Protein AF-A0A0A3TSD3-F1 (afdb_monomer_lite)

pLDDT: mean 72.82, std 12.18, range [47.44, 90.5]

Radius of gyration: 17.39 Å; chains: 1; bounding box: 30×17×53 Å

Foldseek 3Di:
DWDWQWADAPRDIDIHTPVNLCVVCVVVVHDSVVVSVVSCVVRVPHPDPVVVVVVVVVVVVVVVD

Structure (mmCIF, N/CA/C/O backbone):
data_AF-A0A0A3TSD3-F1
#
_entry.id   AF-A0A0A3TSD3-F1
#
loop_
_atom_site.group_PDB
_atom_site.id
_atom_site.type_symbol
_atom_site.label_atom_id
_atom_site.label_alt_id
_atom_site.label_comp_id
_atom_site.label_asym_id
_atom_site.label_entity_id
_atom_site.label_seq_id
_atom_site.pdbx_PDB_ins_code
_atom_site.Cartn_x
_atom_site.Cartn_y
_atom_site.Cartn_z
_atom_site.occupancy
_atom_site.B_iso_or_equiv
_atom_site.auth_seq_id
_atom_site.auth_comp_id
_atom_site.auth_asym_id
_atom_site.auth_atom_id
_atom_site.pdbx_PDB_model_num
ATOM 1 N N . MET A 1 1 ? 12.966 0.479 15.219 1.00 49.09 1 MET A N 1
ATOM 2 C CA . MET A 1 1 ? 13.320 1.122 13.934 1.00 49.09 1 MET A CA 1
ATOM 3 C C . MET A 1 1 ? 12.012 1.461 13.240 1.00 49.09 1 MET A C 1
ATOM 5 O O . MET A 1 1 ? 11.167 0.580 13.194 1.00 49.09 1 MET A O 1
ATOM 9 N N . LYS A 1 2 ? 11.796 2.707 12.805 1.00 53.69 2 LYS A N 1
ATOM 10 C CA . LYS A 1 2 ? 10.592 3.069 12.037 1.00 53.69 2 LYS A CA 1
ATOM 11 C C . LYS A 1 2 ? 10.785 2.545 10.615 1.00 53.69 2 LYS A C 1
ATOM 13 O O . LYS A 1 2 ? 11.785 2.891 9.995 1.00 53.69 2 LYS A O 1
ATOM 18 N N . GLN A 1 3 ? 9.908 1.667 10.142 1.00 63.16 3 GLN A N 1
ATOM 19 C CA . GLN A 1 3 ? 9.954 1.175 8.769 1.00 63.16 3 GLN A CA 1
ATOM 20 C C . GLN A 1 3 ? 8.973 1.995 7.942 1.00 63.16 3 GLN A C 1
ATOM 22 O O . GLN A 1 3 ? 7.764 1.874 8.100 1.00 63.16 3 GLN A O 1
ATOM 27 N N . GLU A 1 4 ? 9.492 2.830 7.057 1.00 71.12 4 GLU A N 1
ATOM 28 C CA . GLU A 1 4 ? 8.671 3.601 6.127 1.00 71.12 4 GLU A CA 1
ATOM 29 C C . GLU A 1 4 ? 8.289 2.718 4.936 1.00 71.12 4 GLU A C 1
ATOM 31 O O . GLU A 1 4 ? 9.115 1.959 4.420 1.00 71.12 4 GLU A O 1
ATOM 36 N N . MET A 1 5 ? 7.026 2.783 4.512 1.00 75.00 5 MET A N 1
ATOM 37 C CA . MET A 1 5 ? 6.574 2.104 3.304 1.00 75.00 5 MET A CA 1
ATOM 38 C C . MET A 1 5 ? 6.666 3.073 2.130 1.00 75.00 5 MET A C 1
ATOM 40 O O . MET A 1 5 ? 6.000 4.105 2.116 1.00 75.00 5 MET A O 1
ATOM 44 N N . ILE A 1 6 ? 7.479 2.724 1.137 1.00 76.62 6 ILE A N 1
ATOM 45 C CA . ILE A 1 6 ? 7.626 3.504 -0.091 1.00 76.62 6 ILE A CA 1
ATOM 46 C C . ILE A 1 6 ? 6.745 2.865 -1.161 1.00 76.62 6 ILE A C 1
ATOM 48 O O . ILE A 1 6 ? 6.894 1.683 -1.475 1.00 76.62 6 ILE A O 1
ATOM 52 N N . ILE A 1 7 ? 5.815 3.650 -1.697 1.00 75.25 7 ILE A N 1
ATOM 53 C CA . ILE A 1 7 ? 4.939 3.264 -2.799 1.00 75.25 7 ILE A CA 1
ATOM 54 C C . ILE A 1 7 ? 5.340 4.110 -4.000 1.00 75.25 7 ILE A C 1
ATOM 56 O O . ILE A 1 7 ? 5.234 5.333 -3.951 1.00 75.25 7 ILE A O 1
ATOM 60 N N . SER A 1 8 ? 5.784 3.459 -5.071 1.00 73.44 8 SER A N 1
ATOM 61 C CA . SER A 1 8 ? 6.138 4.123 -6.324 1.00 73.44 8 SER A CA 1
ATOM 62 C C . SER A 1 8 ? 5.322 3.532 -7.464 1.00 73.44 8 SER A C 1
ATOM 64 O O . SER A 1 8 ? 5.238 2.308 -7.584 1.00 73.44 8 SER A O 1
ATOM 66 N N . LYS A 1 9 ? 4.705 4.399 -8.270 1.00 74.25 9 LYS A N 1
ATOM 67 C CA . LYS A 1 9 ? 3.935 4.021 -9.457 1.00 74.25 9 LYS A CA 1
ATOM 68 C C . LYS A 1 9 ? 3.891 5.183 -10.447 1.00 74.25 9 LYS A C 1
ATOM 70 O O . LYS A 1 9 ? 3.662 6.313 -10.030 1.00 74.25 9 LYS A O 1
ATOM 75 N N . ASP A 1 10 ? 4.095 4.904 -11.735 1.00 73.56 10 ASP A N 1
ATOM 76 C CA . ASP A 1 10 ? 3.953 5.885 -12.829 1.00 73.56 10 ASP A CA 1
ATOM 77 C C . ASP A 1 10 ? 4.809 7.162 -12.638 1.00 73.56 10 ASP A C 1
ATOM 79 O O . ASP A 1 10 ? 4.452 8.255 -13.069 1.00 73.56 10 ASP A O 1
ATOM 83 N N . GLY A 1 11 ? 5.967 7.033 -11.976 1.00 71.19 11 GLY A N 1
ATOM 84 C CA . GLY A 1 11 ? 6.871 8.150 -11.674 1.00 71.19 11 GLY A CA 1
ATOM 85 C C . GLY A 1 11 ? 6.510 8.964 -10.426 1.00 71.19 11 GLY A C 1
ATOM 86 O O . GLY A 1 11 ? 7.301 9.808 -10.007 1.00 71.19 11 GLY A O 1
ATOM 87 N N . GLU A 1 12 ? 5.379 8.679 -9.780 1.00 69.62 12 GLU A N 1
ATOM 88 C CA . GLU A 1 12 ? 5.002 9.265 -8.496 1.00 69.62 12 GLU A CA 1
ATOM 89 C C . GLU A 1 12 ? 5.473 8.379 -7.341 1.00 69.62 12 GLU A C 1
ATOM 91 O O . GLU A 1 12 ? 5.370 7.152 -7.384 1.00 69.62 12 GLU A O 1
ATOM 96 N N . THR A 1 13 ? 6.019 9.002 -6.293 1.00 77.44 13 THR A N 1
ATOM 97 C CA . THR A 1 13 ? 6.459 8.305 -5.080 1.00 77.44 13 THR A CA 1
ATOM 98 C C . THR A 1 13 ? 5.774 8.895 -3.862 1.00 77.44 13 THR A C 1
ATOM 100 O O . THR A 1 13 ? 5.859 10.093 -3.603 1.00 77.44 13 THR A O 1
ATOM 103 N N . MET A 1 14 ? 5.130 8.028 -3.089 1.00 78.75 14 MET A N 1
ATOM 104 C CA . MET A 1 14 ? 4.538 8.347 -1.801 1.00 78.75 14 MET A CA 1
ATOM 105 C C . MET A 1 14 ? 5.283 7.597 -0.701 1.00 78.75 14 MET A C 1
ATOM 107 O O . MET A 1 14 ? 5.459 6.379 -0.763 1.00 78.75 14 MET A O 1
ATOM 111 N N . ILE A 1 15 ? 5.693 8.333 0.330 1.00 81.12 15 ILE A N 1
ATOM 112 C CA . ILE A 1 15 ? 6.267 7.766 1.548 1.00 81.12 15 ILE A CA 1
ATOM 113 C C . ILE A 1 15 ? 5.157 7.708 2.591 1.00 81.12 15 ILE A C 1
ATOM 115 O O . ILE A 1 15 ? 4.607 8.732 2.996 1.00 81.12 15 ILE A O 1
ATOM 119 N N . VAL A 1 16 ? 4.818 6.498 3.017 1.00 79.94 16 VAL A N 1
ATOM 120 C CA . VAL A 1 16 ? 3.818 6.246 4.050 1.00 79.94 16 VAL A CA 1
ATOM 121 C C . VAL A 1 16 ? 4.541 5.926 5.351 1.00 79.94 16 VAL A C 1
ATOM 123 O O . VAL A 1 16 ? 5.312 4.966 5.441 1.00 79.94 16 VAL A O 1
ATOM 126 N N . SER A 1 17 ? 4.286 6.741 6.374 1.00 84.00 17 SER A N 1
ATOM 127 C CA . SER A 1 17 ? 4.834 6.527 7.710 1.00 84.00 17 SER A CA 1
ATOM 128 C C . SER A 1 17 ? 4.197 5.310 8.384 1.00 84.00 17 SER A C 1
ATOM 130 O O . SER A 1 17 ? 3.031 4.981 8.154 1.00 84.00 17 SER A O 1
ATOM 132 N N . ASP A 1 18 ? 4.951 4.674 9.280 1.00 82.31 18 ASP A N 1
ATOM 133 C CA . ASP A 1 18 ? 4.469 3.532 10.065 1.00 82.31 18 ASP A CA 1
ATOM 134 C C . ASP A 1 18 ? 3.204 3.865 10.871 1.00 82.31 18 ASP A C 1
ATOM 136 O O . ASP A 1 18 ? 2.276 3.067 10.961 1.00 82.31 18 ASP A O 1
ATOM 140 N N . GLU A 1 19 ? 3.138 5.081 11.416 1.00 84.56 19 GLU A N 1
ATOM 141 C CA . GLU A 1 19 ? 1.982 5.550 12.180 1.00 84.56 19 GLU A CA 1
ATOM 142 C C . GLU A 1 19 ? 0.716 5.601 11.317 1.00 84.56 19 GLU A C 1
ATOM 144 O O . GLU A 1 19 ? -0.349 5.147 11.742 1.00 84.56 19 GLU A O 1
ATOM 149 N N . ASN A 1 20 ? 0.830 6.107 10.087 1.00 84.44 20 ASN A N 1
ATOM 150 C CA . ASN A 1 20 ? -0.291 6.149 9.155 1.00 84.44 20 ASN A CA 1
ATOM 151 C C . ASN A 1 20 ? -0.706 4.735 8.753 1.00 84.44 20 ASN A C 1
ATOM 153 O O . ASN A 1 20 ? -1.896 4.443 8.674 1.00 84.44 20 ASN A O 1
ATOM 157 N N . LEU A 1 21 ? 0.262 3.841 8.565 1.00 83.81 21 LEU A N 1
ATOM 158 C CA . LEU A 1 21 ? 0.008 2.458 8.191 1.00 83.81 21 LEU A CA 1
ATOM 159 C C . LEU A 1 21 ? -0.733 1.696 9.302 1.00 83.81 21 LEU A C 1
ATOM 161 O O . LEU A 1 21 ? -1.691 0.983 9.016 1.00 83.81 21 LEU A O 1
ATOM 165 N N . ILE A 1 22 ? -0.366 1.914 10.568 1.00 87.12 22 ILE A N 1
ATOM 166 C CA . ILE A 1 22 ? -1.059 1.348 11.737 1.00 87.12 22 ILE A CA 1
ATOM 167 C C . ILE A 1 22 ? -2.485 1.896 11.852 1.00 87.12 22 ILE A C 1
ATOM 169 O O . ILE A 1 22 ? -3.421 1.122 12.046 1.00 87.12 22 ILE A O 1
ATOM 173 N N . LYS A 1 23 ? -2.672 3.214 11.700 1.00 87.19 23 LYS A N 1
ATOM 174 C CA . LYS A 1 23 ? -4.005 3.838 11.754 1.00 87.19 23 LYS A CA 1
ATOM 175 C C . LYS A 1 23 ? -4.917 3.313 10.646 1.00 87.19 23 LYS A C 1
ATOM 177 O O . LYS A 1 23 ? -6.061 2.964 10.914 1.00 87.19 23 LYS A O 1
ATOM 182 N N . VAL A 1 24 ? -4.409 3.214 9.417 1.00 84.50 24 VAL A N 1
ATOM 183 C CA . VAL A 1 24 ? -5.169 2.693 8.271 1.00 84.50 24 VAL A CA 1
ATOM 184 C C . VAL A 1 24 ? -5.480 1.208 8.449 1.00 84.50 24 VAL A C 1
ATOM 186 O O . VAL A 1 24 ? -6.611 0.797 8.210 1.00 84.50 24 VAL A O 1
ATOM 189 N N . ALA A 1 25 ? -4.525 0.410 8.931 1.00 84.81 25 ALA A N 1
ATOM 190 C CA . ALA A 1 25 ? -4.752 -1.000 9.229 1.00 84.81 25 ALA A CA 1
ATOM 191 C C . ALA A 1 25 ? -5.862 -1.187 10.281 1.00 84.81 25 ALA A C 1
ATOM 193 O O . ALA A 1 25 ? -6.774 -1.983 10.071 1.00 84.81 25 ALA A O 1
ATOM 194 N N . ALA A 1 26 ? -5.850 -0.382 11.351 1.00 88.50 26 ALA A N 1
ATOM 195 C CA . ALA A 1 26 ? -6.887 -0.399 12.381 1.00 88.50 26 ALA A CA 1
ATOM 196 C C . ALA A 1 26 ? -8.270 0.010 11.844 1.00 88.50 26 ALA A C 1
ATOM 198 O O . ALA A 1 26 ? -9.261 -0.644 12.162 1.00 88.50 26 ALA A O 1
ATOM 199 N N . LEU A 1 27 ? -8.343 1.046 10.999 1.00 88.06 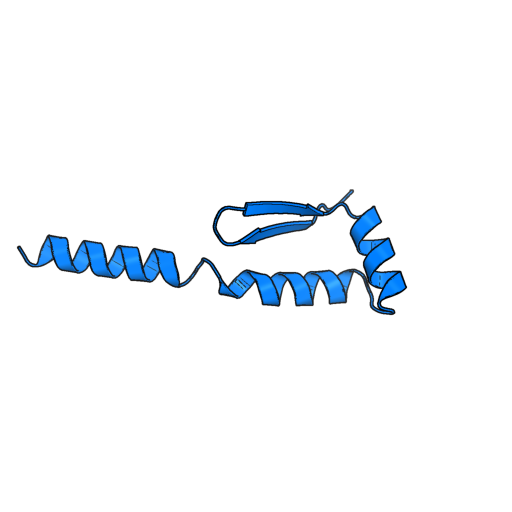27 LEU A N 1
ATOM 200 C CA . LEU A 1 27 ? -9.594 1.478 10.360 1.00 88.06 27 LEU A CA 1
ATOM 201 C C . LEU A 1 27 ? -10.178 0.411 9.426 1.00 88.06 27 LEU A C 1
ATOM 203 O O . LEU A 1 27 ? -11.394 0.274 9.329 1.00 88.06 27 LEU A O 1
ATOM 207 N N . LEU A 1 28 ? -9.315 -0.343 8.747 1.00 85.19 28 LEU A N 1
ATOM 208 C CA . LEU A 1 28 ? -9.699 -1.426 7.842 1.00 85.19 28 LEU A CA 1
ATOM 209 C C . LEU A 1 28 ? -9.922 -2.767 8.564 1.00 85.19 28 LEU A C 1
ATOM 211 O O . LEU A 1 28 ? -10.350 -3.727 7.929 1.00 85.19 28 LEU A O 1
ATOM 215 N N . GLY A 1 29 ? -9.622 -2.856 9.865 1.00 90.50 29 GLY A N 1
ATOM 216 C CA . GLY A 1 29 ? -9.712 -4.100 10.634 1.00 90.50 29 GLY A CA 1
ATOM 217 C C . GLY A 1 29 ? -8.698 -5.171 10.212 1.00 90.50 29 GLY A C 1
ATOM 218 O O . GLY A 1 29 ? -8.945 -6.359 10.408 1.00 90.50 29 GLY A O 1
ATOM 219 N N . VAL A 1 30 ? -7.569 -4.772 9.620 1.00 90.25 30 VAL A N 1
ATOM 220 C CA . VAL A 1 30 ? -6.495 -5.673 9.166 1.00 90.25 30 VAL A CA 1
ATOM 221 C C . VAL A 1 30 ? -5.212 -5.435 9.957 1.00 90.25 30 VAL A C 1
ATOM 223 O O . VAL A 1 30 ? -5.067 -4.437 10.660 1.00 90.25 30 VAL A O 1
ATOM 226 N N . THR A 1 31 ? -4.237 -6.337 9.834 1.00 87.06 31 THR A N 1
ATOM 227 C CA . THR A 1 31 ? -2.908 -6.102 10.409 1.00 87.06 31 THR A CA 1
ATOM 228 C C . THR A 1 31 ? -2.070 -5.196 9.493 1.00 87.06 31 THR A C 1
ATOM 230 O O . THR A 1 31 ? -2.217 -5.243 8.264 1.00 87.06 31 THR A O 1
ATOM 233 N N . PRO A 1 32 ? -1.143 -4.394 10.051 1.00 83.62 32 PRO A N 1
ATOM 234 C CA . PRO A 1 32 ? -0.204 -3.596 9.258 1.00 83.62 32 PRO A CA 1
ATOM 235 C C . PRO A 1 32 ? 0.603 -4.438 8.258 1.00 83.62 32 PRO A C 1
ATOM 237 O O . PRO A 1 32 ? 0.887 -3.997 7.146 1.00 83.62 32 PRO A O 1
ATOM 240 N N . GLU A 1 33 ? 0.936 -5.677 8.623 1.00 84.25 33 GLU A N 1
ATOM 241 C CA . GLU A 1 33 ? 1.651 -6.623 7.762 1.00 84.25 33 GLU A CA 1
ATOM 242 C C . GLU A 1 33 ? 0.815 -7.051 6.551 1.00 84.25 33 GLU A C 1
ATOM 244 O O . GLU A 1 33 ? 1.302 -7.017 5.418 1.00 84.25 33 GLU A O 1
ATOM 249 N N . SER A 1 34 ? -0.462 -7.392 6.759 1.00 83.88 34 SER A N 1
ATOM 250 C CA . SER A 1 34 ? -1.385 -7.725 5.670 1.00 83.88 34 SER A CA 1
ATOM 251 C C . SER A 1 34 ? -1.601 -6.538 4.732 1.00 83.88 34 SER A C 1
ATOM 253 O O . SER A 1 34 ? -1.622 -6.713 3.510 1.00 83.88 34 SER A O 1
ATOM 255 N N . LEU A 1 35 ? -1.693 -5.323 5.284 1.00 83.25 35 LEU A N 1
ATOM 256 C CA . LEU A 1 35 ? -1.808 -4.092 4.504 1.00 83.25 35 LEU A CA 1
ATOM 257 C C . LEU A 1 35 ? -0.559 -3.851 3.645 1.00 83.25 35 LEU A C 1
ATOM 259 O O . LEU A 1 35 ? -0.685 -3.604 2.446 1.00 83.25 35 LEU A O 1
ATOM 263 N N . ARG A 1 36 ? 0.644 -3.994 4.219 1.00 80.19 36 ARG A N 1
ATOM 264 C CA . ARG A 1 36 ? 1.921 -3.894 3.488 1.00 80.19 36 ARG A CA 1
ATOM 265 C C . ARG A 1 36 ? 2.029 -4.920 2.372 1.00 80.19 36 ARG A C 1
ATOM 267 O O . ARG A 1 36 ? 2.382 -4.557 1.256 1.00 80.19 36 ARG A O 1
ATOM 274 N N . SER A 1 37 ? 1.711 -6.182 2.654 1.00 80.56 37 SER A N 1
ATOM 275 C CA . SER A 1 37 ? 1.761 -7.263 1.665 1.00 80.56 37 SER A CA 1
ATOM 276 C C . SER A 1 37 ? 0.808 -7.005 0.498 1.00 80.56 37 SER A C 1
ATOM 278 O O . SER A 1 37 ? 1.208 -7.096 -0.661 1.00 80.56 37 SER A O 1
ATOM 280 N N . THR A 1 38 ? -0.433 -6.613 0.792 1.00 80.56 38 THR A N 1
ATOM 281 C CA . THR A 1 38 ? -1.447 -6.309 -0.229 1.00 80.56 38 THR A CA 1
ATOM 282 C C . THR A 1 38 ? -1.036 -5.102 -1.064 1.00 80.56 38 THR A C 1
ATOM 284 O O . THR A 1 38 ? -1.067 -5.147 -2.289 1.00 80.56 38 THR A O 1
ATOM 287 N N . THR A 1 39 ? -0.571 -4.040 -0.410 1.00 75.75 39 THR A N 1
ATOM 288 C CA . THR A 1 39 ? -0.109 -2.815 -1.070 1.00 75.75 39 THR A CA 1
ATOM 289 C C . THR A 1 39 ? 1.101 -3.117 -1.958 1.00 75.75 39 THR A C 1
ATOM 291 O O . THR A 1 39 ? 1.105 -2.788 -3.140 1.00 75.75 39 THR A O 1
ATOM 294 N N . ALA A 1 40 ? 2.093 -3.855 -1.459 1.00 71.25 40 ALA A N 1
ATOM 295 C CA . ALA A 1 40 ? 3.235 -4.284 -2.259 1.00 71.25 40 ALA A CA 1
ATOM 296 C C . AL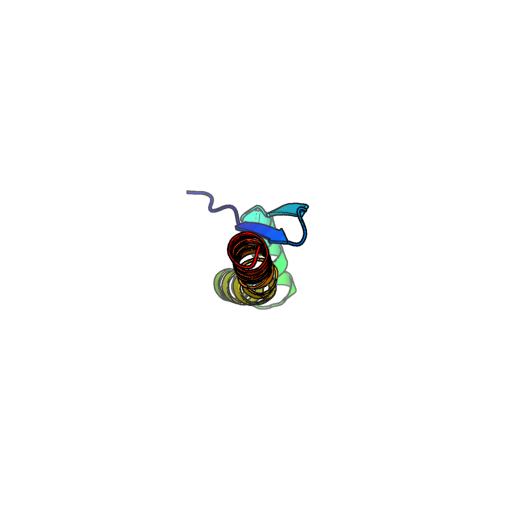A A 1 40 ? 2.821 -5.129 -3.473 1.00 71.25 40 ALA A C 1
ATOM 298 O O . ALA A 1 40 ? 3.433 -4.988 -4.523 1.00 71.25 40 ALA A O 1
ATOM 299 N N . GLN A 1 41 ? 1.792 -5.976 -3.368 1.00 72.44 41 GLN A N 1
ATOM 300 C CA . GLN A 1 41 ? 1.257 -6.743 -4.501 1.00 72.44 41 GLN A CA 1
ATOM 301 C C . GLN A 1 41 ? 0.534 -5.859 -5.529 1.00 72.44 41 GLN A C 1
ATOM 303 O O . GLN A 1 41 ? 0.746 -6.025 -6.731 1.00 72.44 41 GLN A O 1
ATOM 308 N N . LEU A 1 42 ? -0.262 -4.889 -5.068 1.00 69.12 42 LEU A N 1
ATOM 309 C CA . LEU A 1 42 ? -0.958 -3.925 -5.928 1.00 69.12 42 LEU A CA 1
ATOM 310 C C . LEU A 1 42 ? 0.026 -3.071 -6.740 1.00 69.12 42 LEU A C 1
ATOM 312 O O . LEU A 1 42 ? -0.197 -2.824 -7.924 1.00 69.12 42 LEU A O 1
ATOM 316 N N . PHE A 1 43 ? 1.135 -2.660 -6.122 1.00 66.06 43 PHE A N 1
ATOM 317 C CA . PHE A 1 43 ? 2.131 -1.785 -6.743 1.00 66.06 43 PHE A CA 1
ATOM 318 C C . PHE A 1 43 ? 3.321 -2.532 -7.379 1.00 66.06 43 PHE A C 1
ATOM 320 O O . PHE A 1 43 ? 4.022 -1.958 -8.205 1.00 66.06 43 PHE A O 1
ATOM 327 N N . LYS A 1 44 ? 3.508 -3.838 -7.120 1.00 61.97 44 LYS A N 1
ATOM 328 C CA . LYS A 1 44 ? 4.515 -4.680 -7.813 1.00 61.97 44 LYS A CA 1
ATOM 329 C C . LYS A 1 44 ? 4.260 -4.859 -9.311 1.00 61.97 44 LYS A C 1
ATOM 331 O O . LYS A 1 44 ? 5.143 -5.341 -10.015 1.00 61.97 44 LYS A O 1
ATOM 336 N N . SER A 1 45 ? 3.071 -4.506 -9.789 1.00 48.84 45 SER A N 1
ATOM 337 C CA . SER A 1 45 ? 2.597 -4.870 -11.127 1.00 48.84 45 SER A CA 1
ATOM 338 C C . SER A 1 45 ? 2.669 -3.735 -12.157 1.00 48.84 45 SER A C 1
ATOM 340 O O . SER A 1 45 ? 2.283 -3.957 -13.299 1.00 48.84 45 SER A O 1
ATOM 342 N N . ALA A 1 46 ? 3.149 -2.538 -11.796 1.00 50.84 46 ALA A N 1
ATOM 343 C CA . ALA A 1 46 ? 3.117 -1.387 -12.707 1.00 50.84 46 ALA A CA 1
ATOM 344 C C . ALA A 1 46 ? 4.414 -1.175 -13.518 1.00 50.84 46 ALA A C 1
ATOM 346 O O . ALA A 1 46 ? 4.334 -0.939 -14.719 1.00 50.84 46 ALA A O 1
ATOM 347 N N . ASP A 1 47 ? 5.605 -1.336 -12.927 1.00 51.16 47 ASP A N 1
ATOM 348 C CA . ASP A 1 47 ? 6.823 -0.768 -13.545 1.00 51.16 47 ASP A CA 1
ATOM 349 C C . ASP A 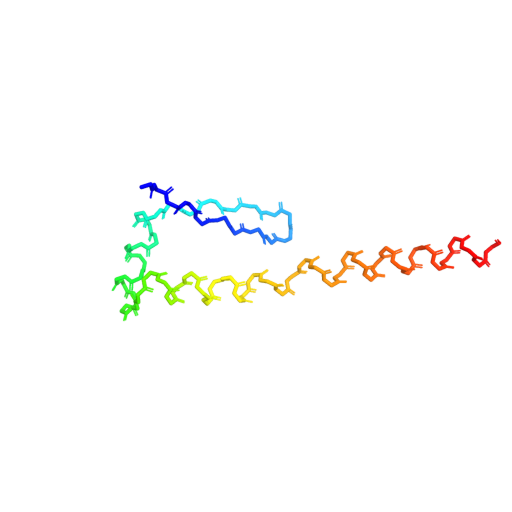1 47 ? 7.914 -1.766 -13.975 1.00 51.16 47 ASP A C 1
ATOM 351 O O . ASP A 1 47 ? 8.792 -1.422 -14.767 1.00 51.16 47 ASP A O 1
ATOM 355 N N . ALA A 1 48 ? 7.883 -3.024 -13.528 1.00 48.06 48 ALA A N 1
ATOM 356 C CA . ALA A 1 48 ? 8.990 -3.948 -13.813 1.00 48.06 48 ALA A CA 1
ATOM 357 C C . ALA A 1 48 ? 8.928 -4.596 -15.213 1.00 48.06 48 ALA A C 1
ATOM 359 O O . ALA A 1 48 ? 9.967 -4.906 -15.797 1.00 48.06 48 ALA A O 1
ATOM 360 N N . VAL A 1 49 ? 7.729 -4.800 -15.767 1.00 47.44 49 VAL A N 1
ATOM 361 C CA . VAL A 1 49 ? 7.549 -5.497 -17.058 1.00 47.44 49 VAL A CA 1
ATOM 362 C C . VAL A 1 49 ? 7.595 -4.512 -18.234 1.00 47.44 49 VAL A C 1
ATOM 364 O O . VAL A 1 49 ? 8.251 -4.773 -19.239 1.00 47.44 49 VAL A O 1
ATOM 367 N N . SER A 1 50 ? 7.008 -3.322 -18.075 1.00 57.22 50 SER A N 1
ATOM 368 C CA . SER A 1 50 ? 6.901 -2.306 -19.133 1.00 57.22 50 SER A CA 1
ATOM 369 C C . SER A 1 50 ? 8.260 -1.764 -19.602 1.00 57.22 50 SER A C 1
ATOM 371 O O . SER A 1 50 ? 8.549 -1.756 -20.799 1.00 57.22 50 SER A O 1
ATOM 373 N N . LEU A 1 51 ? 9.143 -1.370 -18.677 1.00 54.22 51 LEU A N 1
ATOM 374 C CA . LEU A 1 51 ? 10.438 -0.772 -19.030 1.00 54.22 51 LEU A CA 1
ATOM 375 C C . LEU A 1 51 ? 11.423 -1.793 -19.608 1.00 54.22 51 LEU A C 1
ATOM 377 O O . LEU A 1 51 ? 12.150 -1.484 -20.553 1.00 54.22 51 LEU A O 1
ATOM 381 N N . ALA A 1 52 ? 11.437 -3.015 -19.072 1.00 58.22 52 ALA A N 1
ATOM 382 C CA . ALA A 1 52 ? 12.307 -4.080 -19.561 1.00 58.22 52 ALA A CA 1
ATOM 383 C C . ALA A 1 52 ? 11.906 -4.530 -20.975 1.00 58.22 52 ALA A C 1
ATOM 385 O O . ALA A 1 52 ? 12.777 -4.722 -21.829 1.00 58.22 52 ALA A O 1
ATOM 386 N N . ASP A 1 53 ? 10.605 -4.650 -21.252 1.00 60.66 53 ASP A N 1
ATOM 387 C CA . ASP A 1 53 ? 10.118 -5.014 -22.582 1.00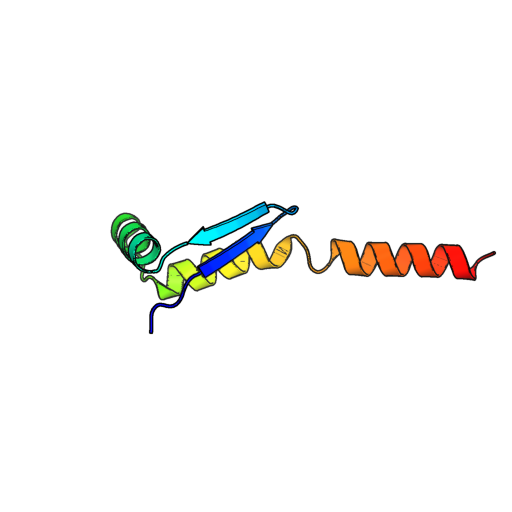 60.66 53 ASP A CA 1
ATOM 388 C C . ASP A 1 53 ? 10.222 -3.852 -23.581 1.00 60.66 53 ASP A C 1
ATOM 390 O O . ASP A 1 53 ? 10.617 -4.070 -24.731 1.00 60.66 53 ASP A O 1
ATOM 394 N N . ALA A 1 54 ? 10.011 -2.605 -23.143 1.00 61.25 54 ALA A N 1
ATOM 395 C CA . ALA A 1 54 ? 10.289 -1.418 -23.953 1.00 61.25 54 ALA A CA 1
ATOM 396 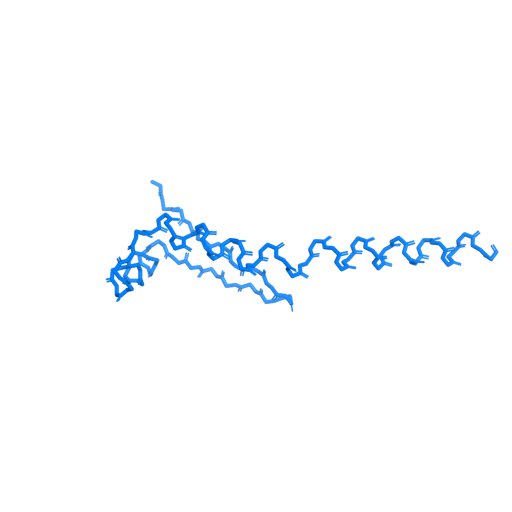C C . ALA A 1 54 ? 11.781 -1.314 -24.325 1.00 61.25 54 ALA A C 1
ATOM 398 O O . ALA A 1 54 ? 12.120 -1.033 -25.480 1.00 61.25 54 ALA A O 1
ATOM 399 N N . LEU A 1 55 ? 12.685 -1.611 -23.384 1.00 70.50 55 LEU A N 1
ATOM 400 C CA . LEU A 1 55 ? 14.128 -1.619 -23.621 1.00 70.50 55 LEU A CA 1
ATOM 401 C C . LEU A 1 55 ? 14.543 -2.747 -24.577 1.00 70.50 55 LEU A C 1
ATOM 403 O O . LEU A 1 55 ? 15.289 -2.497 -25.525 1.00 70.50 55 LEU A O 1
ATOM 407 N N . LYS A 1 56 ? 14.022 -3.969 -24.394 1.00 75.38 56 LYS A N 1
ATOM 408 C CA . LYS A 1 56 ? 14.258 -5.092 -25.323 1.00 75.38 56 LYS A CA 1
ATOM 409 C C . LYS A 1 56 ? 13.775 -4.774 -26.737 1.00 75.38 56 LYS A C 1
ATOM 411 O O . LYS A 1 56 ? 14.497 -5.039 -27.699 1.00 75.38 56 LYS A O 1
ATOM 416 N N . SER A 1 57 ? 12.586 -4.185 -26.869 1.00 74.00 57 SER A N 1
ATOM 417 C CA . SER A 1 57 ? 12.024 -3.776 -28.160 1.00 74.00 57 SER A CA 1
ATOM 418 C C . SER A 1 57 ? 12.917 -2.743 -28.856 1.00 74.00 57 SER A C 1
ATOM 420 O O . SER A 1 57 ? 13.267 -2.906 -30.028 1.00 74.00 57 SER A O 1
ATOM 422 N N . LYS A 1 58 ? 13.404 -1.739 -28.114 1.00 67.12 58 LYS A N 1
ATOM 423 C CA . LYS A 1 58 ? 14.314 -0.714 -28.640 1.00 67.12 58 LYS A CA 1
ATOM 424 C C . LYS A 1 58 ? 15.679 -1.280 -29.050 1.00 67.12 58 LYS A C 1
ATOM 426 O O . LYS A 1 58 ? 16.187 -0.933 -30.112 1.00 67.12 58 LYS A O 1
ATOM 431 N N . ILE A 1 59 ? 16.250 -2.202 -28.271 1.00 78.44 59 ILE A N 1
ATOM 432 C CA . ILE A 1 59 ? 17.503 -2.897 -28.626 1.00 78.44 59 ILE A CA 1
ATOM 433 C C . ILE A 1 59 ? 17.326 -3.727 -29.906 1.00 78.44 59 ILE A C 1
ATOM 435 O O . ILE A 1 59 ? 18.210 -3.728 -30.763 1.00 78.44 59 ILE A O 1
ATOM 439 N N . LYS A 1 60 ? 16.185 -4.409 -30.071 1.00 78.00 60 LYS A N 1
ATOM 440 C CA . LYS A 1 60 ? 15.881 -5.185 -31.282 1.00 78.00 60 LYS A CA 1
ATOM 441 C C . LYS A 1 60 ? 15.766 -4.292 -32.522 1.00 78.00 60 LYS A C 1
ATOM 443 O O . LYS A 1 60 ? 16.295 -4.655 -33.566 1.00 78.00 60 LYS A O 1
ATOM 448 N N . GLN A 1 61 ? 15.139 -3.119 -32.403 1.00 68.19 61 GLN A N 1
ATOM 449 C CA . GLN A 1 61 ? 15.059 -2.141 -33.497 1.00 68.19 61 GLN A CA 1
ATOM 450 C C . GLN A 1 61 ? 16.433 -1.589 -33.902 1.00 68.19 61 GLN A C 1
ATOM 452 O O . GLN A 1 61 ? 16.682 -1.385 -35.085 1.00 68.19 61 GLN A O 1
ATOM 457 N N . LEU A 1 62 ? 17.333 -1.376 -32.939 1.00 74.06 62 LEU A N 1
ATOM 458 C CA . LEU A 1 62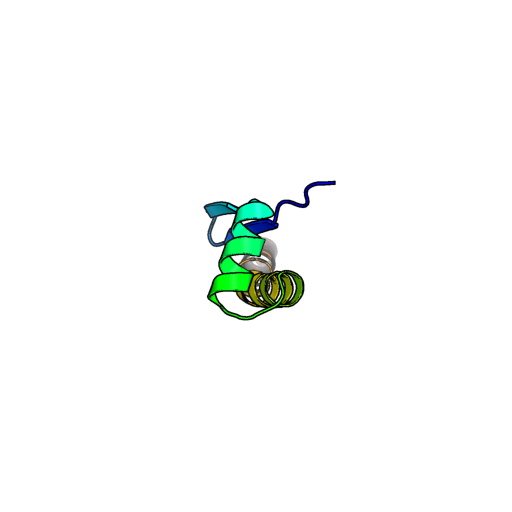 ? 18.683 -0.864 -33.200 1.00 74.06 62 LEU A CA 1
ATOM 459 C C . LEU A 1 62 ? 19.618 -1.908 -33.827 1.00 74.06 62 LEU A C 1
ATOM 461 O O . LEU A 1 62 ? 20.509 -1.534 -34.576 1.00 74.06 62 LEU A O 1
ATOM 465 N N . LYS A 1 63 ? 19.422 -3.201 -33.539 1.00 74.19 63 LYS A N 1
ATOM 466 C CA . LYS A 1 63 ? 20.209 -4.304 -34.126 1.00 74.19 63 LYS A CA 1
ATOM 467 C C . LYS A 1 63 ? 19.711 -4.770 -35.501 1.00 74.19 63 LYS A C 1
ATOM 469 O O . LYS A 1 63 ? 20.371 -5.594 -36.123 1.00 74.19 63 LYS A O 1
ATOM 474 N N . GLY A 1 64 ? 18.536 -4.308 -35.933 1.00 59.56 64 GLY A N 1
ATOM 475 C CA . GLY A 1 64 ? 17.931 -4.645 -37.226 1.00 59.56 64 GLY A CA 1
ATOM 476 C C . GLY A 1 64 ? 18.165 -3.610 -38.332 1.00 59.56 64 GLY A C 1
ATOM 477 O O . GLY A 1 64 ? 17.500 -3.697 -39.361 1.00 59.56 64 GLY A O 1
ATOM 478 N N . LYS A 1 65 ? 19.046 -2.626 -38.108 1.00 47.59 65 LYS A N 1
ATOM 479 C CA . LYS A 1 65 ? 19.544 -1.687 -39.121 1.00 47.59 65 LYS A CA 1
ATOM 480 C C . LYS A 1 65 ? 20.990 -2.001 -39.463 1.00 47.59 65 LYS A C 1
ATOM 482 O O . LYS A 1 65 ? 21.742 -2.313 -38.514 1.00 47.59 65 LYS A O 1
#

Secondary structure (DSSP, 8-state):
---PEEEEETTEEEEEPHHHHHHHHHHHTS-HHHHHHHHHHHHTTSSHHHHHHHHHHHHHHHHT-

Sequence (65 aa):
MKQEMIISKDGETMIVSDENLIKVAALLGVTPESLRSTTAQLFKSADAVSLADALKSKIKQLKGK

Organism: Escherichia coli (NCBI:txid562)